Protein AF-A0A945VHJ6-F1 (afdb_monomer_lite)

Secondary structure (DSSP, 8-state):
--GGGG-TT--EEEETTTTEEEE-GGGTT-HHHHHHHHHHHHHIIIIITTSSS-TTS--S-HHHHHHHHHHHHHHHHHHHS-HHHHHHHHHHH-SS-EE----TT-TTSS----HHHHHHHHHHHHHHHTT-TTS-HHHHHHHHHHTTSEESS------PPP--

Structure (mmCIF, N/CA/C/O backbone):
data_AF-A0A945VHJ6-F1
#
_entry.id   AF-A0A945VHJ6-F1
#
loop_
_atom_site.group_PDB
_atom_site.id
_atom_site.type_symbol
_atom_site.label_atom_id
_atom_site.label_alt_id
_atom_site.label_comp_id
_atom_site.label_asym_id
_atom_site.label_entity_id
_atom_site.label_seq_id
_atom_site.pdbx_PDB_ins_code
_atom_site.Cartn_x
_atom_site.Cartn_y
_atom_site.Cartn_z
_atom_site.occupancy
_atom_site.B_iso_or_equiv
_atom_site.auth_seq_id
_atom_site.auth_comp_id
_atom_site.auth_asym_id
_atom_site.auth_atom_id
_atom_site.pdbx_PDB_model_num
ATOM 1 N N . MET A 1 1 ? 28.525 -0.672 -16.106 1.00 40.53 1 MET A N 1
ATOM 2 C CA . MET A 1 1 ? 27.437 -0.736 -15.101 1.00 40.53 1 MET A CA 1
ATOM 3 C C . MET A 1 1 ? 27.507 0.579 -14.368 1.00 40.53 1 MET A C 1
ATOM 5 O O . MET A 1 1 ? 28.348 0.759 -13.494 1.00 40.53 1 MET A O 1
ATOM 9 N N . ASP A 1 2 ? 26.736 1.536 -14.866 1.00 43.00 2 ASP A N 1
ATOM 10 C CA . ASP A 1 2 ? 27.077 2.948 -14.741 1.00 43.00 2 ASP A CA 1
ATOM 11 C C . ASP A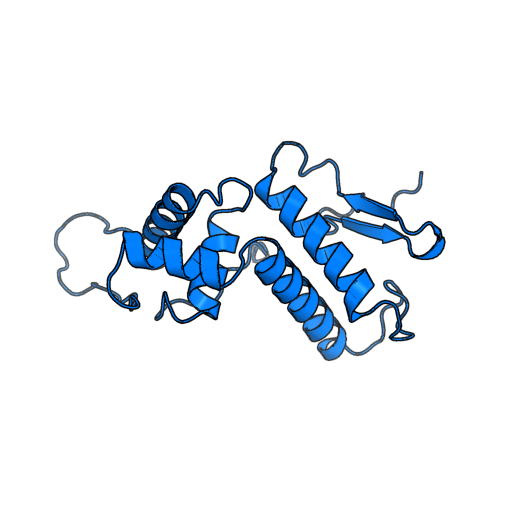 1 2 ? 26.365 3.566 -13.541 1.00 43.00 2 ASP A C 1
ATOM 13 O O . ASP A 1 2 ? 25.241 3.195 -13.203 1.00 43.00 2 ASP A O 1
ATOM 17 N N . GLY A 1 3 ? 27.072 4.475 -12.866 1.00 43.22 3 GLY A N 1
ATOM 18 C CA . GLY A 1 3 ? 26.827 4.978 -11.510 1.00 43.22 3 GLY A CA 1
ATOM 19 C C . GLY A 1 3 ? 25.550 5.792 -11.265 1.00 43.22 3 GLY A C 1
ATOM 20 O O . GLY A 1 3 ? 25.561 6.659 -10.396 1.00 43.22 3 GLY A O 1
ATOM 21 N N . VAL A 1 4 ? 24.456 5.501 -11.970 1.00 44.75 4 VAL A N 1
ATOM 22 C CA . VAL A 1 4 ? 23.131 6.129 -11.820 1.00 44.75 4 VAL A CA 1
ATOM 23 C C . VAL A 1 4 ? 22.464 5.761 -10.483 1.00 44.75 4 VAL A C 1
ATOM 25 O O . VAL A 1 4 ? 21.640 6.512 -9.977 1.00 44.75 4 VAL A O 1
ATOM 28 N N . TYR A 1 5 ? 22.861 4.653 -9.849 1.00 45.75 5 TYR A N 1
ATOM 29 C CA . TYR A 1 5 ? 22.253 4.160 -8.600 1.00 45.75 5 TYR A CA 1
ATOM 30 C C . TYR A 1 5 ? 22.997 4.571 -7.317 1.00 45.75 5 TYR A C 1
ATOM 32 O O . TYR A 1 5 ? 22.787 3.983 -6.257 1.00 45.75 5 TYR A O 1
ATOM 40 N N . LYS A 1 6 ? 23.884 5.576 -7.385 1.00 40.56 6 LYS A N 1
ATOM 41 C CA . LYS A 1 6 ? 24.481 6.180 -6.177 1.00 40.56 6 LYS A CA 1
ATOM 42 C C . LYS A 1 6 ? 23.515 7.107 -5.434 1.00 40.56 6 LYS A C 1
ATOM 44 O O . LYS A 1 6 ? 23.785 7.439 -4.279 1.00 40.56 6 LYS A O 1
ATOM 49 N N . ASP A 1 7 ? 22.415 7.504 -6.070 1.00 43.28 7 ASP A N 1
ATOM 50 C CA . ASP A 1 7 ? 21.394 8.325 -5.433 1.00 43.28 7 ASP A CA 1
ATOM 51 C C . ASP A 1 7 ? 20.463 7.462 -4.568 1.00 43.28 7 ASP A C 1
ATOM 53 O O . ASP A 1 7 ? 19.828 6.519 -5.042 1.00 43.28 7 ASP A O 1
ATOM 57 N N . LYS A 1 8 ? 20.402 7.779 -3.271 1.00 46.34 8 LYS A N 1
ATOM 58 C CA . LYS A 1 8 ? 19.596 7.046 -2.279 1.00 46.34 8 LYS A CA 1
ATOM 59 C C . LYS A 1 8 ? 18.096 7.242 -2.484 1.00 46.34 8 LYS A C 1
ATOM 61 O O . LYS A 1 8 ? 17.312 6.476 -1.925 1.00 46.34 8 LYS A O 1
ATOM 66 N N . ASP A 1 9 ? 17.714 8.251 -3.261 1.00 48.38 9 ASP A N 1
ATOM 67 C CA . ASP A 1 9 ? 16.319 8.563 -3.547 1.00 48.38 9 ASP A CA 1
ATOM 68 C C . ASP A 1 9 ? 15.781 7.816 -4.783 1.00 48.38 9 ASP A C 1
ATOM 70 O O . ASP A 1 9 ? 14.567 7.776 -4.987 1.00 48.38 9 ASP A O 1
ATOM 74 N N . LEU A 1 10 ? 16.647 7.137 -5.553 1.00 55.81 10 LEU A N 1
ATOM 75 C CA . LEU A 1 10 ? 16.255 6.335 -6.714 1.00 55.81 10 LEU A CA 1
ATOM 76 C C . LEU A 1 10 ? 16.114 4.847 -6.332 1.00 55.81 10 LEU A C 1
ATOM 78 O O . LEU A 1 10 ? 17.077 4.074 -6.310 1.00 55.81 10 LEU A O 1
ATOM 82 N N . LEU A 1 11 ? 14.891 4.442 -5.979 1.00 58.84 11 LEU A N 1
ATOM 83 C CA . LEU A 1 11 ? 14.588 3.080 -5.509 1.00 58.84 11 LEU A CA 1
ATOM 84 C C . LEU A 1 11 ? 14.356 2.070 -6.643 1.00 58.84 11 LEU A C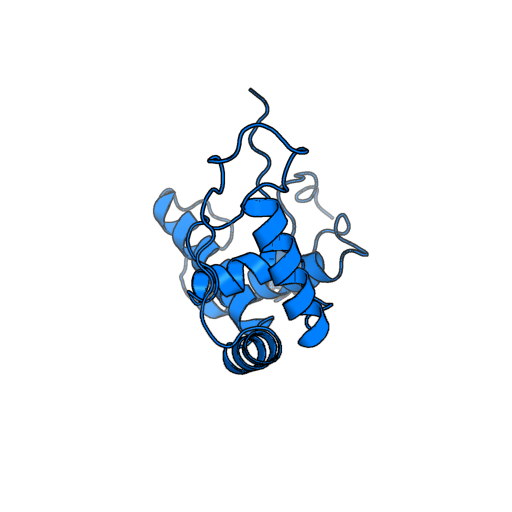 1
ATOM 86 O O . LEU A 1 11 ? 14.422 0.864 -6.402 1.00 58.84 11 LEU A O 1
ATOM 90 N N . GLY A 1 12 ? 14.106 2.546 -7.859 1.00 58.88 12 GLY A N 1
ATOM 91 C CA . GLY A 1 12 ? 13.874 1.738 -9.049 1.00 58.88 12 GLY A CA 1
ATOM 92 C C . GLY A 1 12 ? 14.124 2.544 -10.320 1.00 58.88 12 GLY A C 1
ATOM 93 O O . GLY A 1 12 ? 14.445 3.733 -10.264 1.00 58.88 12 GLY A O 1
ATOM 94 N N . GLY A 1 13 ? 14.054 1.875 -11.464 1.00 63.56 13 GLY A N 1
ATOM 95 C CA . GLY A 1 13 ? 14.068 2.545 -12.753 1.00 63.56 13 GLY A CA 1
ATOM 96 C C . GLY A 1 13 ? 13.637 1.634 -13.892 1.00 63.56 13 GLY A C 1
ATOM 97 O O . GLY A 1 13 ? 13.964 0.445 -13.921 1.00 63.56 13 GLY A O 1
ATOM 98 N N . LEU A 1 14 ? 12.936 2.223 -14.853 1.00 64.50 14 LEU A N 1
ATOM 99 C CA . LEU A 1 14 ? 12.513 1.582 -16.088 1.00 64.50 14 LEU A CA 1
ATOM 100 C C . LEU A 1 14 ? 13.533 1.828 -17.210 1.00 64.50 14 LEU A C 1
ATOM 102 O O . LEU A 1 14 ? 13.869 2.971 -17.521 1.00 64.50 14 LEU A O 1
ATOM 106 N N . HIS A 1 15 ? 14.008 0.753 -17.836 1.00 65.56 15 HIS A N 1
ATOM 107 C CA . HIS A 1 15 ? 14.786 0.808 -19.076 1.00 65.56 15 HIS A CA 1
ATOM 108 C C . HIS A 1 15 ? 13.863 0.418 -20.228 1.00 65.56 15 HIS A C 1
ATOM 110 O O . HIS A 1 15 ? 13.580 -0.764 -20.423 1.00 65.56 15 HIS A O 1
ATOM 116 N N . LEU A 1 16 ? 13.353 1.415 -20.957 1.00 61.72 16 LEU A N 1
ATOM 117 C CA . LEU A 1 16 ? 12.374 1.212 -22.034 1.00 61.72 16 LEU A CA 1
ATOM 118 C C . LEU A 1 16 ? 12.962 0.406 -23.202 1.00 61.72 16 LEU A C 1
ATOM 120 O O . LEU A 1 16 ? 12.315 -0.527 -23.678 1.00 61.72 16 LEU A O 1
ATOM 124 N N . ASP A 1 17 ? 14.211 0.686 -23.581 1.00 60.31 17 ASP A N 1
ATOM 125 C CA . ASP A 1 17 ? 14.898 0.018 -24.697 1.00 60.31 17 ASP A CA 1
ATOM 126 C C . ASP A 1 17 ? 15.066 -1.490 -24.466 1.00 60.31 17 ASP A C 1
ATOM 128 O O . ASP A 1 17 ? 14.925 -2.296 -25.384 1.00 60.31 17 ASP A O 1
ATOM 132 N N . SER A 1 18 ? 15.318 -1.887 -23.216 1.00 56.94 18 SER A N 1
ATOM 133 C CA . SER A 1 18 ? 15.475 -3.288 -22.816 1.00 56.94 18 SER A CA 1
ATOM 134 C C . SER A 1 18 ? 14.228 -3.879 -22.155 1.00 56.94 18 SER A C 1
ATOM 136 O O . SER A 1 18 ? 14.279 -5.012 -21.675 1.00 56.94 18 SER A O 1
ATOM 138 N N . LYS A 1 19 ? 13.114 -3.132 -22.092 1.00 65.12 19 LYS A N 1
ATOM 139 C CA . LYS A 1 19 ? 11.865 -3.507 -21.396 1.00 65.12 19 LYS A CA 1
ATOM 140 C C . LYS A 1 19 ? 12.105 -4.095 -19.999 1.00 65.12 19 LYS A C 1
ATOM 142 O O . LYS A 1 19 ? 11.450 -5.054 -19.593 1.00 65.12 19 LYS A O 1
ATOM 147 N N . THR A 1 20 ? 13.073 -3.540 -19.275 1.00 64.94 20 THR A N 1
ATOM 148 C CA . THR A 1 20 ? 13.543 -4.087 -17.998 1.00 64.94 20 THR A CA 1
ATOM 149 C C . THR A 1 20 ? 13.226 -3.125 -16.858 1.00 64.94 20 THR A C 1
ATOM 151 O O . THR A 1 20 ? 13.579 -1.948 -16.914 1.00 64.94 20 THR A O 1
ATOM 154 N N . ILE A 1 21 ? 12.594 -3.639 -15.798 1.00 68.38 21 ILE A N 1
ATOM 155 C CA . ILE A 1 21 ? 12.428 -2.931 -14.523 1.00 68.38 21 ILE A CA 1
ATOM 156 C C . ILE A 1 21 ? 13.600 -3.303 -13.619 1.00 68.38 21 ILE A C 1
ATOM 158 O O . ILE A 1 21 ? 13.831 -4.480 -13.345 1.00 68.38 21 ILE A O 1
ATOM 162 N N . VAL A 1 22 ? 14.323 -2.298 -13.136 1.00 70.44 22 VAL A N 1
ATOM 163 C CA . VAL A 1 22 ? 15.418 -2.470 -12.180 1.00 70.44 22 VAL A CA 1
ATOM 164 C C . VAL A 1 22 ? 14.957 -1.980 -10.817 1.00 70.44 22 VAL A C 1
ATOM 166 O O . VAL A 1 22 ? 14.381 -0.902 -10.695 1.00 70.44 22 VAL A O 1
ATOM 169 N N . ILE A 1 23 ? 15.217 -2.773 -9.782 1.00 69.56 23 ILE A N 1
ATOM 170 C CA . ILE A 1 23 ? 14.908 -2.439 -8.391 1.00 69.56 23 ILE A CA 1
ATOM 171 C C . ILE A 1 23 ? 16.230 -2.286 -7.648 1.00 69.56 23 ILE A C 1
ATOM 173 O O . ILE A 1 23 ? 17.126 -3.115 -7.797 1.00 69.56 23 ILE A O 1
ATOM 177 N N . ASN A 1 24 ? 16.357 -1.232 -6.847 1.00 72.19 24 ASN A N 1
ATOM 178 C CA . ASN A 1 24 ? 17.563 -0.976 -6.074 1.00 72.19 24 ASN A CA 1
ATOM 179 C C . ASN A 1 24 ? 17.774 -2.076 -5.015 1.00 72.19 24 ASN A C 1
ATOM 181 O O . ASN A 1 24 ? 16.898 -2.346 -4.191 1.00 72.19 24 ASN A O 1
ATOM 185 N N . GLU A 1 25 ? 18.962 -2.682 -4.989 1.00 66.62 25 GLU A N 1
ATOM 186 C CA . GLU A 1 25 ? 19.320 -3.740 -4.034 1.00 66.62 25 GLU A CA 1
ATOM 187 C C . GLU A 1 25 ? 19.260 -3.279 -2.568 1.00 66.62 25 GLU A C 1
ATOM 189 O O . GLU A 1 25 ? 19.102 -4.097 -1.667 1.00 66.62 25 GLU A O 1
ATOM 194 N N . GLN A 1 26 ? 19.299 -1.971 -2.293 1.00 68.50 26 GLN A N 1
ATOM 195 C CA . GLN A 1 26 ? 19.182 -1.431 -0.931 1.00 68.50 26 GLN A CA 1
ATOM 196 C C . GLN A 1 26 ? 17.837 -1.737 -0.254 1.00 68.50 26 GLN A C 1
ATOM 198 O O . GLN A 1 26 ? 17.733 -1.659 0.974 1.00 68.50 26 GLN A O 1
ATOM 203 N N . ILE A 1 27 ? 16.800 -2.073 -1.027 1.00 67.44 27 ILE A N 1
ATOM 204 C CA . ILE A 1 27 ? 15.513 -2.529 -0.486 1.00 67.44 27 ILE A CA 1
ATOM 205 C C . ILE A 1 27 ? 15.355 -4.055 -0.513 1.00 67.44 27 ILE A C 1
ATOM 207 O O . ILE A 1 27 ? 14.282 -4.548 -0.160 1.00 67.44 27 ILE A O 1
ATOM 211 N N . ALA A 1 28 ? 16.409 -4.803 -0.860 1.00 68.44 28 ALA A N 1
ATOM 212 C CA . ALA A 1 28 ? 16.423 -6.259 -0.781 1.00 68.44 28 ALA A CA 1
ATOM 213 C C . ALA A 1 28 ? 16.099 -6.735 0.647 1.00 68.44 28 ALA A C 1
ATOM 215 O O . ALA A 1 28 ? 16.565 -6.173 1.641 1.00 68.44 28 ALA A O 1
ATOM 216 N N . GLY A 1 29 ? 15.232 -7.745 0.755 1.00 71.69 29 GLY A N 1
ATOM 217 C CA . GLY A 1 29 ? 14.715 -8.247 2.035 1.00 71.69 29 GLY A CA 1
ATOM 218 C C . GLY A 1 29 ? 13.588 -7.403 2.649 1.00 71.69 29 GLY A C 1
ATOM 219 O O . GLY A 1 29 ? 13.104 -7.714 3.737 1.00 71.69 29 GLY A O 1
ATOM 220 N N . GLN A 1 30 ? 13.142 -6.338 1.972 1.00 78.25 30 GLN A N 1
ATOM 221 C CA . GLN A 1 30 ? 11.943 -5.579 2.331 1.00 78.25 30 GLN A CA 1
ATOM 222 C C . GLN A 1 30 ? 10.854 -5.806 1.280 1.00 78.25 30 GLN A C 1
ATOM 224 O O . GLN A 1 30 ? 10.494 -4.877 0.558 1.00 78.25 30 GLN A O 1
ATOM 229 N N . ASP A 1 31 ? 10.288 -7.014 1.227 1.00 79.50 31 ASP A N 1
ATOM 230 C CA . ASP A 1 31 ? 9.309 -7.449 0.213 1.00 79.50 31 ASP A CA 1
ATOM 231 C C . ASP A 1 31 ? 8.212 -6.410 -0.045 1.00 79.50 31 ASP A C 1
ATOM 233 O O . ASP A 1 31 ? 7.884 -6.082 -1.179 1.00 79.50 31 ASP A O 1
ATOM 237 N N . GLY A 1 32 ? 7.684 -5.804 1.024 1.00 80.69 32 GLY A N 1
ATOM 238 C CA . GLY A 1 32 ? 6.651 -4.775 0.919 1.00 80.69 32 GLY A CA 1
ATOM 239 C C . GLY A 1 32 ? 7.076 -3.475 0.238 1.00 80.69 32 GLY A C 1
ATOM 240 O O . GLY A 1 32 ? 6.212 -2.773 -0.281 1.00 80.69 32 GLY A O 1
ATOM 241 N N . ARG A 1 33 ? 8.366 -3.126 0.266 1.00 79.88 33 ARG A N 1
ATOM 242 C CA . ARG A 1 33 ? 8.924 -2.021 -0.524 1.00 79.88 33 ARG A CA 1
ATOM 243 C C . ARG A 1 33 ? 9.256 -2.483 -1.934 1.00 79.88 33 ARG A C 1
ATOM 245 O O . ARG A 1 33 ? 8.878 -1.789 -2.863 1.00 79.88 33 ARG A O 1
ATOM 252 N N . MET A 1 34 ? 9.862 -3.661 -2.084 1.00 83.62 34 MET A N 1
ATOM 253 C CA . MET A 1 34 ? 10.219 -4.215 -3.394 1.00 83.62 34 MET A CA 1
ATOM 254 C C . MET A 1 34 ? 8.999 -4.360 -4.304 1.00 83.62 34 MET A C 1
ATOM 256 O O . MET A 1 34 ? 9.012 -3.850 -5.418 1.00 83.62 34 MET A O 1
ATOM 260 N N . HIS A 1 35 ? 7.915 -4.971 -3.818 1.00 87.56 35 HIS A N 1
ATOM 261 C CA . HIS A 1 35 ? 6.685 -5.115 -4.598 1.00 87.56 35 HIS A CA 1
ATOM 262 C C . HIS A 1 35 ? 6.072 -3.765 -4.966 1.00 87.56 35 HIS A C 1
ATOM 264 O O . HIS A 1 35 ? 5.577 -3.607 -6.077 1.00 87.56 35 HIS A O 1
ATOM 270 N N . PHE A 1 36 ? 6.096 -2.797 -4.044 1.00 86.94 36 PHE A N 1
ATOM 271 C CA . PHE A 1 36 ? 5.538 -1.471 -4.301 1.00 86.94 36 PHE A CA 1
ATOM 272 C C . PHE A 1 36 ? 6.351 -0.719 -5.353 1.00 86.94 36 PHE A C 1
ATOM 274 O O . PHE A 1 36 ? 5.762 -0.181 -6.279 1.00 86.94 36 PHE A O 1
ATOM 281 N N . THR A 1 37 ? 7.682 -0.751 -5.259 1.00 85.12 37 THR A N 1
ATOM 282 C CA . THR A 1 37 ? 8.577 -0.178 -6.269 1.00 85.12 37 THR A CA 1
ATOM 283 C C . THR A 1 37 ? 8.386 -0.856 -7.624 1.00 85.12 37 THR A C 1
ATOM 285 O O . THR A 1 37 ? 8.167 -0.170 -8.610 1.00 85.12 37 THR A O 1
ATOM 288 N N . ALA A 1 38 ? 8.362 -2.191 -7.681 1.00 86.81 38 ALA A N 1
ATOM 289 C CA . ALA A 1 38 ? 8.132 -2.919 -8.931 1.00 86.81 38 ALA A CA 1
ATOM 290 C C . ALA A 1 38 ? 6.792 -2.543 -9.586 1.00 86.81 38 ALA A C 1
ATOM 292 O O . ALA A 1 38 ? 6.721 -2.297 -10.786 1.00 86.81 38 ALA A O 1
ATOM 293 N N . ALA A 1 39 ? 5.726 -2.481 -8.785 1.00 90.25 39 ALA A N 1
ATOM 294 C CA . ALA A 1 39 ? 4.401 -2.106 -9.257 1.00 90.25 39 ALA A CA 1
ATOM 295 C C . ALA A 1 39 ? 4.322 -0.630 -9.682 1.00 90.25 39 ALA A C 1
ATOM 297 O O . ALA A 1 39 ? 3.566 -0.315 -10.594 1.00 90.25 39 ALA A O 1
ATOM 298 N N . HIS A 1 40 ? 5.093 0.256 -9.046 1.00 87.25 40 HIS A N 1
ATOM 299 C CA . HIS A 1 40 ? 5.195 1.670 -9.409 1.00 87.25 40 HIS A CA 1
ATOM 300 C C . HIS A 1 40 ? 5.877 1.836 -10.777 1.00 87.25 40 HIS A C 1
ATOM 302 O O . HIS A 1 40 ? 5.299 2.453 -11.665 1.00 87.25 40 HIS A O 1
ATOM 308 N N . GLU A 1 41 ? 7.025 1.188 -11.006 1.00 84.19 41 GLU A N 1
ATOM 309 C CA . GLU A 1 41 ? 7.700 1.193 -12.319 1.00 84.19 41 GLU A CA 1
ATOM 310 C C . GLU A 1 41 ? 6.833 0.559 -13.420 1.00 84.19 41 GLU A C 1
ATOM 312 O O . GLU A 1 41 ? 6.825 1.006 -14.567 1.00 84.19 41 GLU A O 1
ATOM 317 N N . LEU A 1 42 ? 6.051 -0.469 -13.074 1.00 87.12 42 LEU A N 1
ATOM 318 C CA . LEU A 1 42 ? 5.069 -1.042 -13.992 1.00 87.12 42 LEU A CA 1
ATOM 319 C C . LEU A 1 42 ? 3.935 -0.054 -14.310 1.00 87.12 42 LEU A C 1
ATOM 321 O O . LEU A 1 42 ? 3.454 -0.028 -15.440 1.00 87.12 42 LEU A O 1
ATOM 325 N N . GLY A 1 43 ? 3.522 0.759 -13.335 1.00 87.75 43 GLY A N 1
ATOM 326 C CA . GLY A 1 43 ? 2.578 1.856 -13.537 1.00 87.75 43 GLY A CA 1
ATOM 327 C C . GLY A 1 43 ? 3.111 2.876 -14.536 1.00 87.75 43 GLY A C 1
ATOM 328 O O . GLY A 1 43 ? 2.400 3.205 -15.481 1.00 87.75 43 GLY A O 1
ATOM 329 N N . HIS A 1 44 ? 4.381 3.273 -14.398 1.00 83.38 44 HIS A N 1
ATOM 330 C CA . HIS A 1 44 ? 5.069 4.113 -15.385 1.00 83.38 44 HIS A CA 1
ATOM 331 C C . HIS A 1 44 ? 5.038 3.509 -16.785 1.00 83.38 44 HIS A C 1
ATOM 333 O O . HIS A 1 44 ? 4.634 4.172 -17.737 1.00 83.38 44 HIS A O 1
ATOM 339 N N . LEU A 1 45 ? 5.375 2.226 -16.920 1.00 83.31 45 LEU A N 1
ATOM 340 C CA . LEU A 1 45 ? 5.343 1.557 -18.219 1.00 83.31 45 LEU A CA 1
ATOM 341 C C . LEU A 1 45 ? 3.926 1.495 -18.819 1.00 83.31 45 LEU A C 1
ATOM 343 O O . LEU A 1 45 ? 3.751 1.709 -20.011 1.00 83.31 45 LEU A O 1
ATOM 347 N N . ILE A 1 46 ? 2.905 1.167 -18.029 1.00 86.31 46 ILE A N 1
ATOM 348 C CA . ILE A 1 46 ? 1.550 0.945 -18.559 1.00 86.31 46 ILE A CA 1
ATOM 349 C C . ILE A 1 46 ? 0.828 2.260 -18.849 1.00 86.31 46 ILE A C 1
ATOM 351 O O . ILE A 1 46 ? 0.148 2.364 -19.868 1.00 86.31 46 ILE A O 1
ATOM 355 N N . LEU A 1 47 ? 0.931 3.235 -17.946 1.00 85.06 47 LEU A N 1
ATOM 356 C CA . LEU A 1 47 ? 0.184 4.488 -18.040 1.00 85.06 47 LEU A CA 1
ATOM 357 C C . LEU A 1 47 ? 0.923 5.540 -18.869 1.00 85.06 47 LEU A C 1
ATOM 359 O O . LEU A 1 47 ? 0.272 6.322 -19.554 1.00 85.06 47 LEU A O 1
ATOM 363 N N . HIS A 1 48 ? 2.260 5.529 -18.851 1.00 82.00 48 HIS A N 1
ATOM 364 C CA . HIS A 1 48 ? 3.059 6.657 -19.333 1.00 82.00 48 HIS A CA 1
ATOM 365 C C . HIS A 1 48 ? 4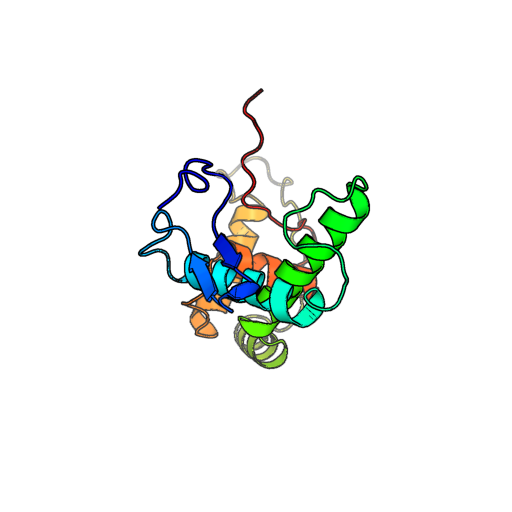.030 6.312 -20.474 1.00 82.00 48 HIS A C 1
ATOM 367 O O . HIS A 1 48 ? 4.602 7.223 -21.058 1.00 82.00 48 HIS A O 1
ATOM 373 N N . ALA A 1 49 ? 4.190 5.044 -20.888 1.00 73.06 49 ALA A N 1
ATOM 374 C CA . ALA A 1 49 ? 5.165 4.693 -21.939 1.00 73.06 49 ALA A CA 1
ATOM 375 C C . ALA A 1 49 ? 4.851 5.229 -23.348 1.00 73.06 49 ALA A C 1
ATOM 377 O O . ALA A 1 49 ? 5.760 5.325 -24.168 1.00 73.06 49 ALA A O 1
ATOM 378 N N . ASN A 1 50 ? 3.587 5.551 -23.643 1.00 64.62 50 ASN A N 1
ATOM 379 C CA . ASN A 1 50 ? 3.174 6.138 -24.927 1.00 64.62 50 ASN A CA 1
ATOM 380 C C . ASN A 1 50 ? 3.055 7.666 -24.878 1.00 64.62 50 ASN A C 1
ATOM 382 O O . ASN A 1 50 ? 2.882 8.307 -25.916 1.00 64.62 50 ASN A O 1
ATOM 386 N N . GLU A 1 51 ? 3.130 8.263 -23.691 1.00 59.34 51 GLU A N 1
ATOM 387 C CA . GLU A 1 51 ? 3.328 9.697 -23.586 1.00 59.34 51 GLU A CA 1
ATOM 388 C C . GLU A 1 51 ? 4.792 9.918 -23.977 1.00 59.34 51 GLU A C 1
ATOM 390 O O . GLU A 1 51 ? 5.684 9.432 -23.297 1.00 59.34 51 GLU A O 1
ATOM 395 N N . ASN A 1 52 ? 5.070 10.598 -25.096 1.00 47.53 52 ASN A N 1
ATOM 396 C CA . ASN A 1 52 ? 6.426 10.873 -25.623 1.00 47.53 52 ASN A CA 1
ATOM 397 C C . ASN A 1 52 ? 7.358 11.652 -24.657 1.00 47.53 52 ASN A C 1
ATOM 399 O O . ASN A 1 52 ? 8.389 12.189 -25.059 1.00 47.53 52 ASN A O 1
ATOM 403 N N . LYS A 1 53 ? 7.004 11.730 -23.377 1.00 49.72 53 LYS A N 1
ATOM 404 C CA . LYS A 1 53 ? 7.846 12.133 -22.268 1.00 49.72 53 LYS A CA 1
ATOM 405 C C . LYS A 1 53 ? 8.759 10.960 -21.964 1.00 49.72 53 LYS A C 1
ATOM 407 O O . LYS A 1 53 ? 8.384 10.025 -21.264 1.00 49.72 53 LYS A O 1
ATOM 412 N N . LYS A 1 54 ? 9.966 10.992 -22.530 1.00 42.59 54 LYS A N 1
ATOM 413 C CA . LYS A 1 54 ? 11.071 10.133 -22.101 1.00 42.59 54 LYS A CA 1
ATOM 414 C C . LYS A 1 54 ? 11.029 10.033 -20.578 1.00 42.59 54 LYS A C 1
ATOM 416 O O . LYS A 1 54 ? 11.267 11.024 -19.890 1.00 42.59 54 LYS A O 1
ATOM 421 N N . CYS A 1 55 ? 10.731 8.852 -20.047 1.00 48.62 55 CYS A N 1
ATOM 422 C CA . CYS A 1 55 ? 10.978 8.563 -18.646 1.00 48.62 55 CYS A CA 1
ATOM 423 C C . CYS A 1 55 ? 12.488 8.796 -18.438 1.00 48.62 55 CYS A C 1
ATOM 425 O O . CYS A 1 55 ? 13.286 7.959 -18.856 1.00 48.62 55 CYS A O 1
ATOM 427 N N . LYS A 1 56 ? 12.859 9.957 -17.867 1.00 45.75 56 LYS A N 1
ATOM 428 C CA . LYS A 1 56 ? 14.214 10.551 -17.720 1.00 45.75 56 LYS A CA 1
ATOM 429 C C . LYS A 1 56 ? 14.675 11.635 -18.710 1.00 45.75 56 LYS A C 1
ATOM 431 O O . LYS A 1 56 ? 15.863 11.952 -18.700 1.00 45.75 56 LYS A O 1
ATOM 436 N N . GLU A 1 57 ? 13.808 12.304 -19.463 1.00 40.34 57 GLU A N 1
ATOM 437 C CA . GLU A 1 57 ? 14.090 13.722 -19.739 1.00 40.34 57 GLU A CA 1
ATOM 438 C C . GLU A 1 57 ? 13.191 14.554 -18.849 1.00 40.34 57 GLU A C 1
ATOM 440 O O . GLU A 1 57 ? 11.976 14.414 -18.876 1.00 40.34 57 GLU A O 1
ATOM 445 N N . ILE A 1 58 ? 13.846 15.337 -17.991 1.00 43.25 58 ILE A N 1
ATOM 446 C CA . ILE A 1 58 ? 13.262 16.328 -17.097 1.00 43.25 58 ILE A CA 1
ATOM 447 C C . ILE A 1 58 ? 12.444 17.270 -17.979 1.00 43.25 58 ILE A C 1
ATOM 449 O O . ILE A 1 58 ? 12.969 18.228 -18.547 1.00 43.25 58 ILE A O 1
ATOM 453 N N . ASP A 1 59 ? 11.172 16.944 -18.170 1.00 41.59 59 ASP A N 1
ATOM 454 C CA . ASP A 1 59 ? 10.238 17.817 -18.844 1.00 41.59 59 ASP A CA 1
ATOM 455 C C . ASP A 1 59 ? 9.966 18.953 -17.854 1.00 41.59 59 ASP A C 1
ATOM 457 O O . ASP A 1 59 ? 9.642 18.727 -16.690 1.00 41.59 59 ASP A O 1
ATOM 461 N N . ASN A 1 60 ? 10.219 20.194 -18.265 1.00 47.72 60 ASN A N 1
ATOM 462 C CA . ASN A 1 60 ? 10.451 21.342 -17.375 1.00 47.72 60 ASN A CA 1
ATOM 463 C C . ASN A 1 60 ? 9.196 21.842 -16.616 1.00 47.72 60 ASN A C 1
ATOM 465 O O . ASN A 1 60 ? 9.140 23.003 -16.201 1.00 47.72 60 ASN A O 1
ATOM 469 N N . ASN A 1 61 ? 8.175 20.999 -16.425 1.00 54.22 61 ASN A N 1
ATOM 470 C CA . ASN A 1 61 ? 6.948 21.318 -15.709 1.00 54.22 61 ASN A CA 1
ATOM 471 C C . ASN A 1 61 ? 6.758 20.416 -14.468 1.00 54.22 61 ASN A C 1
ATOM 473 O O . ASN A 1 61 ? 6.156 19.344 -14.555 1.00 54.22 61 ASN A O 1
ATOM 477 N N . PRO A 1 62 ? 7.145 20.889 -13.267 1.00 58.84 62 PRO A N 1
ATOM 478 C CA . PRO A 1 62 ? 7.097 20.115 -12.019 1.00 58.84 62 PRO A CA 1
ATOM 479 C C . PRO A 1 62 ? 5.709 19.581 -11.627 1.00 58.84 62 PRO A C 1
ATOM 481 O O . PRO A 1 62 ? 5.587 18.734 -10.739 1.00 58.84 62 PRO A O 1
ATOM 484 N N . LYS A 1 63 ? 4.636 20.137 -12.206 1.00 61.69 63 LYS A N 1
ATOM 485 C CA . LYS A 1 63 ? 3.259 19.696 -11.951 1.00 61.69 63 LYS A CA 1
ATOM 486 C C . LYS A 1 63 ? 2.927 18.395 -12.673 1.00 61.69 63 LYS A C 1
ATOM 488 O O . LYS A 1 63 ? 2.214 17.581 -12.093 1.00 61.69 63 LYS A O 1
ATOM 493 N N . ASP A 1 64 ? 3.442 18.211 -13.884 1.00 65.75 64 ASP A N 1
ATOM 494 C CA . ASP A 1 64 ? 3.169 17.020 -14.685 1.00 65.75 64 ASP A CA 1
ATOM 495 C C . ASP A 1 64 ? 3.896 15.816 -14.090 1.00 65.75 64 ASP A C 1
ATOM 497 O O . ASP A 1 64 ? 3.257 14.804 -13.820 1.00 65.75 64 ASP A O 1
ATOM 501 N N . ASP A 1 65 ? 5.172 15.980 -13.729 1.00 70.00 65 ASP A N 1
ATOM 502 C CA . ASP A 1 65 ? 5.953 14.957 -13.022 1.00 70.00 65 ASP A CA 1
ATOM 503 C C . ASP A 1 65 ? 5.259 14.508 -11.734 1.00 70.00 65 ASP A C 1
ATOM 505 O O . ASP A 1 65 ? 5.167 13.324 -11.423 1.00 70.00 65 ASP A O 1
ATOM 509 N N . LYS A 1 66 ? 4.691 15.454 -10.979 1.00 75.12 66 LYS A N 1
ATOM 510 C CA . LYS A 1 66 ? 3.964 15.132 -9.750 1.00 75.12 66 LYS A CA 1
ATOM 511 C C . LYS A 1 66 ? 2.692 14.316 -10.011 1.00 75.12 66 LYS A C 1
ATOM 513 O O . LYS A 1 66 ? 2.327 13.513 -9.152 1.00 75.12 66 LYS A O 1
ATOM 518 N N . ASN A 1 67 ? 2.003 14.547 -11.128 1.00 82.62 67 ASN A N 1
ATOM 519 C CA . ASN A 1 67 ? 0.803 13.791 -11.483 1.00 82.62 67 ASN A CA 1
ATOM 520 C C . ASN A 1 67 ? 1.170 12.376 -11.938 1.00 82.62 67 ASN A C 1
ATOM 522 O O . ASN A 1 67 ? 0.602 11.434 -11.400 1.00 82.62 67 ASN A O 1
ATOM 526 N N . ILE A 1 68 ? 2.173 12.235 -12.810 1.00 84.06 68 ILE A N 1
ATOM 527 C CA . ILE A 1 68 ? 2.703 10.947 -13.289 1.00 84.06 68 ILE A CA 1
ATOM 528 C C . ILE A 1 68 ? 3.128 10.068 -12.100 1.00 84.06 68 ILE A C 1
ATOM 530 O O . ILE A 1 68 ? 2.657 8.945 -11.936 1.00 84.06 68 ILE A O 1
ATOM 534 N N . GLU A 1 69 ? 3.929 10.608 -11.180 1.00 82.62 69 GLU A N 1
ATOM 535 C CA . GLU A 1 69 ? 4.350 9.892 -9.967 1.00 82.62 69 GLU A CA 1
ATOM 536 C C . GLU A 1 69 ? 3.165 9.483 -9.075 1.00 82.62 69 GLU A C 1
ATOM 538 O O . GLU A 1 69 ? 3.142 8.395 -8.495 1.00 82.62 69 GLU A O 1
ATOM 543 N N . MET A 1 70 ? 2.152 10.350 -8.958 1.00 84.94 70 MET A N 1
ATOM 544 C CA . MET A 1 70 ? 0.948 10.058 -8.178 1.00 84.94 70 MET A CA 1
ATOM 545 C C . MET A 1 70 ? 0.084 8.978 -8.842 1.00 84.94 70 MET A C 1
ATOM 547 O O . MET A 1 70 ? -0.515 8.161 -8.139 1.00 84.94 70 MET A O 1
ATOM 551 N N . GLU A 1 71 ? 0.011 8.967 -10.169 1.00 89.25 71 GLU A N 1
ATOM 552 C CA . GLU A 1 71 ? -0.706 7.969 -10.959 1.00 89.25 71 GLU A CA 1
ATOM 553 C C . GLU A 1 71 ? -0.017 6.603 -10.884 1.00 89.25 71 GLU A C 1
ATOM 555 O O . GLU A 1 71 ? -0.691 5.608 -10.604 1.00 89.25 71 GLU A O 1
ATOM 560 N N . ALA A 1 72 ? 1.313 6.555 -10.984 1.00 88.50 72 ALA A N 1
ATOM 561 C CA . ALA A 1 72 ? 2.107 5.346 -10.766 1.00 88.50 72 ALA A CA 1
ATOM 562 C C . ALA A 1 72 ? 1.953 4.791 -9.334 1.00 88.50 72 ALA A C 1
ATOM 564 O O . ALA A 1 72 ? 1.697 3.597 -9.142 1.00 88.50 72 ALA A O 1
ATOM 565 N N . ASP A 1 73 ? 2.001 5.649 -8.308 1.00 88.38 73 ASP A N 1
ATOM 566 C CA . ASP A 1 73 ? 1.725 5.265 -6.914 1.00 88.38 73 ASP A CA 1
ATOM 567 C C . ASP A 1 73 ? 0.306 4.707 -6.735 1.00 88.38 73 ASP A C 1
ATOM 569 O O . ASP A 1 73 ? 0.077 3.726 -6.009 1.00 88.38 73 ASP A O 1
ATOM 573 N N . LEU A 1 74 ? -0.674 5.338 -7.384 1.00 90.12 74 LEU A N 1
ATOM 574 C CA . LEU A 1 74 ? -2.066 4.921 -7.328 1.00 90.12 74 LEU A CA 1
ATOM 575 C C . LEU A 1 74 ? -2.253 3.565 -8.017 1.00 90.12 74 LEU A C 1
ATOM 577 O O . LEU A 1 74 ? -2.887 2.680 -7.428 1.00 90.12 74 LEU A O 1
ATOM 581 N N . PHE A 1 75 ? -1.651 3.379 -9.192 1.00 92.94 75 PHE A N 1
ATOM 582 C CA . PHE A 1 75 ? -1.603 2.117 -9.923 1.00 92.94 75 PHE A CA 1
ATOM 583 C C . PHE A 1 75 ? -1.029 1.000 -9.049 1.00 92.94 75 PHE A C 1
ATOM 585 O O . PHE A 1 75 ? -1.703 -0.009 -8.816 1.00 92.94 75 PHE A O 1
ATOM 592 N N . ALA A 1 76 ? 0.151 1.216 -8.460 1.00 92.50 76 ALA A N 1
ATOM 593 C CA . ALA A 1 76 ? 0.789 0.255 -7.565 1.00 92.50 76 ALA A CA 1
ATOM 59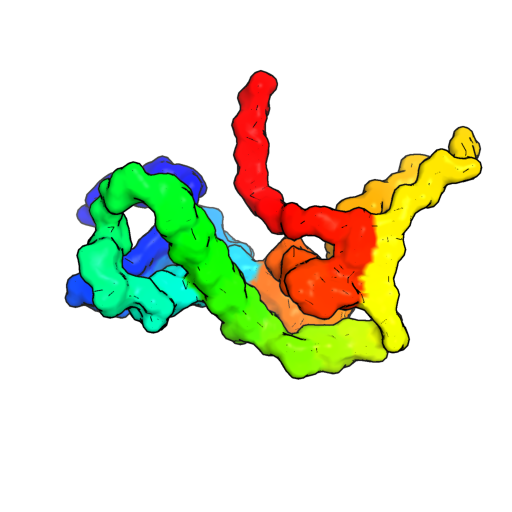4 C C . ALA A 1 76 ? -0.119 -0.114 -6.382 1.00 92.50 76 ALA A C 1
ATOM 596 O O . ALA A 1 76 ? -0.256 -1.286 -6.014 1.00 92.50 76 ALA A O 1
ATOM 597 N N . SER A 1 77 ? -0.806 0.879 -5.807 1.00 93.12 77 SER A N 1
ATOM 598 C CA . SER A 1 77 ? -1.740 0.659 -4.703 1.00 93.12 77 SER A CA 1
ATOM 599 C C . SER A 1 77 ? -2.949 -0.196 -5.100 1.00 93.12 77 SER A C 1
ATOM 601 O O . SER A 1 77 ? -3.405 -1.011 -4.296 1.00 93.12 77 SER A O 1
ATOM 603 N N . PHE A 1 78 ? -3.477 -0.028 -6.315 1.00 94.62 78 PHE A N 1
ATOM 604 C CA . PHE A 1 78 ? -4.610 -0.803 -6.811 1.00 94.62 78 PHE A CA 1
ATOM 605 C C . PHE A 1 78 ? -4.204 -2.227 -7.170 1.00 94.62 78 PHE A C 1
ATOM 607 O O . PHE A 1 78 ? -4.923 -3.158 -6.800 1.00 94.62 78 PHE A O 1
ATOM 614 N N . LEU A 1 79 ? -3.050 -2.383 -7.820 1.00 95.38 79 LEU A N 1
ATOM 615 C CA . LEU A 1 79 ? -2.505 -3.676 -8.214 1.00 95.38 79 LEU A CA 1
ATOM 616 C C . LEU A 1 79 ? -2.213 -4.552 -6.990 1.00 95.38 79 LEU A C 1
ATOM 618 O O . LEU A 1 79 ? -2.659 -5.694 -6.916 1.00 95.38 79 LEU A O 1
ATOM 622 N N . LEU A 1 80 ? -1.521 -4.000 -5.989 1.00 95.31 80 LEU A N 1
ATOM 623 C CA . LEU A 1 80 ? -1.118 -4.750 -4.795 1.00 95.31 80 LEU A CA 1
ATOM 624 C C . LEU A 1 80 ? -2.230 -4.882 -3.752 1.00 95.31 80 LEU A C 1
ATOM 626 O O . LEU A 1 80 ? -2.209 -5.797 -2.927 1.00 95.31 80 LEU A O 1
ATOM 630 N N . MET A 1 81 ? -3.193 -3.957 -3.740 1.00 96.81 81 MET A N 1
ATOM 631 C CA . MET A 1 81 ? -4.278 -3.935 -2.756 1.00 96.81 81 MET A CA 1
ATOM 632 C C . MET A 1 81 ? -5.647 -3.721 -3.431 1.00 96.81 81 MET A C 1
ATOM 634 O O . MET A 1 81 ? -6.253 -2.641 -3.298 1.00 96.81 81 MET A O 1
ATOM 638 N N . PRO A 1 82 ? -6.188 -4.758 -4.107 1.00 96.62 82 PRO A N 1
ATOM 639 C CA . PRO A 1 82 ? -7.457 -4.668 -4.823 1.00 96.62 82 PRO A CA 1
ATOM 640 C C . PRO A 1 82 ? -8.621 -4.235 -3.926 1.00 96.62 82 PRO A C 1
ATOM 642 O O . PRO A 1 82 ? -8.776 -4.699 -2.792 1.00 96.62 82 PRO A O 1
ATOM 645 N N . THR A 1 83 ? -9.473 -3.346 -4.443 1.00 96.62 83 THR A N 1
ATOM 646 C CA . THR A 1 83 ? -10.564 -2.696 -3.693 1.00 96.62 83 THR A CA 1
ATOM 647 C C . THR A 1 83 ? -11.487 -3.695 -2.986 1.00 96.62 83 THR A C 1
ATOM 649 O O . THR A 1 83 ? -11.817 -3.508 -1.812 1.00 96.62 83 THR A O 1
ATOM 652 N N . SER A 1 84 ? -11.908 -4.756 -3.679 1.00 97.31 84 SER A N 1
ATOM 653 C CA . SER A 1 84 ? -12.794 -5.801 -3.146 1.00 97.31 84 SER A CA 1
ATOM 654 C C . SER A 1 84 ? -12.154 -6.535 -1.963 1.00 97.31 84 SER A C 1
ATOM 656 O O . SER A 1 84 ? -12.772 -6.663 -0.903 1.00 97.31 84 SER A O 1
ATOM 658 N N . ASN A 1 85 ? -10.892 -6.943 -2.101 1.00 97.75 85 ASN A N 1
ATOM 659 C CA . ASN A 1 85 ? -10.142 -7.665 -1.075 1.00 97.75 85 ASN A CA 1
ATOM 660 C C . ASN A 1 85 ? -9.882 -6.784 0.155 1.00 97.75 85 ASN A C 1
ATOM 662 O O . ASN A 1 85 ? -10.085 -7.231 1.286 1.00 97.75 85 ASN A O 1
ATOM 666 N N . VAL A 1 86 ? -9.513 -5.513 -0.047 1.00 97.81 86 VAL A N 1
ATOM 667 C CA . VAL A 1 86 ? -9.312 -4.556 1.055 1.00 97.81 86 VAL A CA 1
ATOM 668 C C . VAL A 1 86 ? -10.619 -4.307 1.806 1.00 97.81 86 VAL A C 1
ATOM 670 O O . VAL A 1 86 ? -10.625 -4.354 3.037 1.00 97.81 86 VAL A O 1
ATOM 673 N N . LYS A 1 87 ? -11.746 -4.108 1.102 1.00 97.50 87 LYS A N 1
ATOM 674 C CA . LYS A 1 87 ? -13.069 -3.973 1.739 1.00 97.50 87 LYS A CA 1
ATOM 675 C C . LYS A 1 87 ? -13.420 -5.221 2.544 1.00 97.50 87 LYS A C 1
ATOM 677 O O . LYS A 1 87 ? -13.777 -5.101 3.713 1.00 97.50 87 LYS A O 1
ATOM 682 N N . LYS A 1 88 ? -13.265 -6.413 1.961 1.00 97.69 88 LYS A N 1
ATOM 683 C CA . LYS A 1 88 ? -13.524 -7.688 2.646 1.00 97.69 88 LYS A CA 1
ATOM 684 C C . LYS A 1 88 ? -12.701 -7.806 3.931 1.00 97.69 88 LYS A C 1
ATOM 686 O O . LYS A 1 88 ? -13.248 -8.148 4.975 1.00 97.69 88 LYS A O 1
ATOM 691 N N . ALA A 1 89 ? -11.410 -7.481 3.882 1.00 97.69 89 ALA A N 1
ATOM 692 C CA . ALA A 1 89 ? -10.543 -7.489 5.058 1.00 97.69 89 ALA A CA 1
ATOM 693 C C . ALA A 1 89 ? -10.966 -6.446 6.105 1.00 97.69 89 ALA A C 1
ATOM 695 O O . ALA A 1 89 ? -11.016 -6.751 7.296 1.00 97.69 89 ALA A O 1
ATOM 696 N N . PHE A 1 90 ? -11.305 -5.228 5.676 1.00 97.81 90 PHE A N 1
ATOM 697 C CA . PHE A 1 90 ? -11.757 -4.158 6.564 1.00 97.81 90 PHE A CA 1
ATOM 698 C C . PHE A 1 90 ? -13.035 -4.550 7.309 1.00 97.81 90 PHE A C 1
ATOM 700 O O . PHE A 1 90 ? -13.085 -4.450 8.538 1.00 97.81 90 PHE A O 1
ATOM 707 N N . PHE A 1 91 ? -14.038 -5.056 6.586 1.00 97.00 91 PHE A N 1
ATOM 708 C CA . PHE A 1 91 ? -15.343 -5.384 7.155 1.00 97.00 91 PHE A CA 1
ATOM 709 C C . PHE A 1 91 ? -15.336 -6.608 8.079 1.00 97.00 91 PHE A C 1
ATOM 711 O O . PHE A 1 91 ? -16.196 -6.709 8.950 1.00 97.00 91 PHE A O 1
ATOM 718 N N . LYS A 1 92 ? -14.308 -7.467 8.005 1.00 96.25 92 LYS A N 1
ATOM 719 C CA . LYS A 1 92 ? -14.047 -8.491 9.035 1.00 96.25 92 LYS A CA 1
ATOM 720 C C . LYS A 1 92 ? -13.674 -7.896 10.399 1.00 96.25 92 LYS A C 1
ATOM 722 O O . LYS A 1 92 ? -13.840 -8.553 11.419 1.00 96.25 92 LYS A O 1
ATOM 727 N N . VAL A 1 93 ? -13.132 -6.676 10.433 1.00 94.56 93 VAL A N 1
ATOM 728 C CA . VAL A 1 93 ? -12.633 -6.029 11.661 1.00 94.56 93 VAL A CA 1
ATOM 729 C C . VAL A 1 93 ? -13.549 -4.901 12.127 1.00 94.56 93 VAL A C 1
ATOM 731 O O . VAL A 1 93 ? -13.651 -4.640 13.327 1.00 94.56 93 VAL A O 1
ATOM 734 N N . ARG A 1 94 ? -14.181 -4.184 11.194 1.00 94.06 94 ARG A N 1
ATOM 735 C CA . ARG A 1 94 ? -14.956 -2.968 11.456 1.00 94.06 94 ARG A CA 1
ATOM 736 C C . ARG A 1 94 ? -16.227 -2.943 10.625 1.00 94.06 94 ARG A C 1
ATOM 738 O O . ARG A 1 94 ? -16.173 -3.135 9.425 1.00 94.06 94 ARG A O 1
ATOM 745 N N . LYS A 1 95 ? -17.356 -2.598 11.243 1.00 92.50 95 LYS A N 1
ATOM 746 C CA . LYS A 1 95 ? -18.652 -2.497 10.550 1.00 92.50 95 LYS A CA 1
ATOM 747 C C . LYS A 1 95 ? -18.822 -1.202 9.741 1.00 92.50 95 LYS A C 1
ATOM 749 O O . LYS A 1 95 ? -19.660 -1.151 8.852 1.00 92.50 95 LYS A O 1
ATOM 754 N N . SER A 1 96 ? -18.039 -0.162 10.034 1.00 93.38 96 SER A N 1
ATOM 755 C CA . SER A 1 96 ? -18.147 1.155 9.393 1.00 93.38 96 SER A CA 1
ATOM 756 C C . SER A 1 96 ? -16.792 1.880 9.318 1.00 93.38 96 SER A C 1
ATOM 758 O O . SER A 1 96 ? -15.860 1.516 10.049 1.00 93.38 96 SER A O 1
ATOM 760 N N . PRO A 1 97 ? -16.657 2.897 8.438 1.00 94.88 97 PRO A N 1
ATOM 761 C CA . PRO A 1 97 ? -15.460 3.731 8.357 1.00 94.88 97 PRO A CA 1
ATOM 762 C C . PRO A 1 97 ? -15.084 4.390 9.688 1.00 94.88 97 PRO A C 1
ATOM 764 O O . PRO A 1 97 ? -15.941 4.776 10.481 1.00 94.88 97 PRO A O 1
ATOM 767 N N . LEU A 1 98 ? -13.783 4.569 9.919 1.00 91.56 98 LEU A N 1
ATOM 768 C CA . LEU A 1 98 ? -13.251 5.121 11.163 1.00 91.56 98 LEU A CA 1
ATOM 769 C C . LEU A 1 98 ? -12.791 6.560 10.993 1.00 91.56 98 LEU A C 1
ATOM 771 O O . LEU A 1 98 ? -11.923 6.843 10.174 1.00 91.56 98 LEU A O 1
ATOM 775 N N . LYS A 1 99 ? -13.284 7.460 11.844 1.00 91.50 99 LYS A N 1
ATOM 776 C CA . LYS A 1 99 ? -12.758 8.823 11.958 1.00 91.50 99 LYS A CA 1
ATOM 777 C C . LYS A 1 99 ? -11.718 8.882 13.078 1.00 91.50 99 LYS A C 1
ATOM 779 O O . LYS A 1 99 ? -12.033 8.652 14.242 1.00 91.50 99 LYS A O 1
ATOM 784 N N . MET A 1 100 ? -10.472 9.186 12.730 1.00 87.56 100 MET A N 1
ATOM 785 C CA . MET A 1 100 ? -9.383 9.386 13.683 1.00 87.56 100 MET A CA 1
ATOM 786 C C . MET A 1 100 ? -9.490 10.787 14.282 1.00 87.56 100 MET A C 1
ATOM 788 O O . MET A 1 100 ? -9.093 11.772 13.666 1.00 87.56 100 MET A O 1
ATOM 792 N N . THR A 1 101 ? -10.035 10.877 15.491 1.00 80.62 101 THR A N 1
ATOM 793 C CA . THR A 1 101 ? -10.140 12.130 16.248 1.00 80.62 101 THR A CA 1
ATOM 794 C C . THR A 1 101 ? -9.038 12.230 17.302 1.00 80.62 101 THR A C 1
ATOM 796 O O . THR A 1 101 ? -8.561 11.216 17.830 1.00 80.62 101 THR A O 1
ATOM 799 N N . ASP A 1 102 ? -8.624 13.459 17.617 1.00 67.38 102 ASP A N 1
ATOM 800 C CA . ASP A 1 102 ? -7.805 13.720 18.800 1.00 67.38 102 ASP A CA 1
ATOM 801 C C . ASP A 1 102 ? -8.674 13.508 20.044 1.00 67.38 102 ASP A C 1
ATOM 803 O O . ASP A 1 102 ? -9.771 14.046 20.140 1.00 67.38 102 ASP A O 1
ATOM 807 N N . HIS A 1 103 ? -8.187 12.730 21.008 1.00 61.00 103 HIS A N 1
ATOM 808 C CA . HIS A 1 103 ? -8.830 12.593 22.320 1.00 61.00 103 HIS A CA 1
ATOM 809 C C . HIS A 1 103 ? -8.007 13.324 23.387 1.00 61.00 103 HIS A C 1
ATOM 811 O O . HIS A 1 103 ? -7.717 12.764 24.443 1.00 61.00 103 HIS A O 1
ATOM 817 N N . ARG A 1 104 ? -7.594 14.566 23.096 1.00 55.66 104 ARG A N 1
ATOM 818 C CA . ARG A 1 104 ? -6.794 15.425 23.992 1.00 55.66 104 ARG A CA 1
ATOM 819 C C . ARG A 1 104 ? -7.610 16.040 25.150 1.00 55.66 104 ARG A C 1
ATOM 821 O O . ARG A 1 104 ? -7.254 17.101 25.632 1.00 55.66 104 ARG A O 1
ATOM 828 N N . PHE A 1 105 ? -8.687 15.391 25.601 1.00 49.69 105 PHE A N 1
ATOM 829 C CA . PHE A 1 105 ? -9.630 15.981 26.567 1.00 49.69 105 PHE A CA 1
ATOM 830 C C . PHE A 1 105 ? -9.533 15.480 28.017 1.00 49.69 105 PHE A C 1
ATOM 832 O O . PHE A 1 105 ? -10.211 16.030 28.868 1.00 49.69 105 PHE A O 1
ATOM 839 N N . PHE A 1 106 ? -8.683 14.504 28.354 1.00 50.62 106 PHE A N 1
ATOM 840 C CA . PHE A 1 106 ? -8.515 14.082 29.757 1.00 50.62 106 PHE A CA 1
ATOM 841 C C . PHE A 1 106 ? -7.036 14.055 30.130 1.00 50.62 106 PHE A C 1
ATOM 843 O O . PHE A 1 106 ? -6.337 13.058 29.937 1.00 50.62 106 PHE A O 1
ATOM 850 N N . GLY A 1 107 ? -6.560 15.208 30.596 1.00 54.75 107 GLY A N 1
ATOM 851 C CA . GLY A 1 107 ? -5.160 15.551 30.832 1.00 54.75 107 GLY A CA 1
ATOM 852 C C . GLY A 1 107 ? -4.467 14.862 32.007 1.00 54.75 107 GLY A C 1
ATOM 853 O O . GLY A 1 107 ? -3.616 15.498 32.608 1.00 54.75 107 GLY A O 1
ATOM 854 N N . LEU A 1 108 ? -4.779 13.606 32.355 1.00 55.47 108 LEU A N 1
ATOM 855 C CA . LEU A 1 108 ? -4.210 12.996 33.572 1.00 55.47 108 LEU A CA 1
ATOM 856 C C . LEU A 1 108 ? -3.733 11.535 33.487 1.00 55.47 108 LEU A C 1
ATOM 858 O O . LEU A 1 108 ? -3.254 11.023 34.492 1.00 55.47 108 LEU A O 1
ATOM 862 N N . ILE A 1 109 ? -3.786 10.824 32.349 1.00 51.97 109 ILE A N 1
ATOM 863 C CA . ILE A 1 109 ? -3.340 9.410 32.328 1.00 51.97 109 ILE A CA 1
ATOM 864 C C . ILE A 1 109 ? -2.602 9.041 31.030 1.00 51.97 109 ILE A C 1
ATOM 866 O O . ILE A 1 109 ? -3.211 9.043 29.963 1.00 51.97 109 ILE A O 1
ATOM 870 N N . LYS A 1 110 ? -1.305 8.696 31.178 1.00 51.16 110 LYS A N 1
ATOM 871 C CA . LYS A 1 110 ? -0.349 8.014 30.264 1.00 51.16 110 LYS A CA 1
ATOM 872 C C . LYS A 1 110 ? -0.426 8.386 28.774 1.00 51.16 110 LYS A C 1
ATOM 874 O O . LYS A 1 110 ? -1.428 8.109 28.130 1.00 51.16 110 LYS A O 1
ATOM 879 N N . LYS A 1 111 ? 0.685 8.893 28.205 1.00 51.66 111 LYS A N 1
ATOM 880 C CA . LYS A 1 111 ? 0.943 9.145 26.761 1.00 51.66 111 LYS A CA 1
ATOM 881 C C . LYS A 1 111 ? 0.115 8.208 25.851 1.00 51.66 111 LYS A C 1
ATOM 883 O O . LYS A 1 111 ? 0.540 7.103 25.517 1.00 51.66 111 LYS A O 1
ATOM 888 N N . LYS A 1 112 ? -1.108 8.613 25.482 1.00 67.50 112 LYS A N 1
ATOM 889 C CA . LYS A 1 112 ? -1.944 7.827 24.565 1.00 67.50 112 LYS A CA 1
ATOM 890 C C . LYS A 1 112 ? -1.261 7.860 23.200 1.00 67.50 112 LYS A C 1
ATOM 892 O O . LYS A 1 112 ? -0.771 8.911 22.790 1.00 67.50 112 LYS A O 1
ATOM 897 N N . ARG A 1 113 ? -1.243 6.718 22.501 1.00 71.81 113 ARG A N 1
ATOM 898 C CA . ARG A 1 113 ? -0.771 6.626 21.107 1.00 71.81 113 ARG A CA 1
ATOM 899 C C . ARG A 1 113 ? -1.357 7.778 20.285 1.00 71.81 113 ARG A C 1
ATOM 901 O O . ARG A 1 113 ? -2.567 8.022 20.344 1.00 71.81 113 ARG A O 1
ATOM 908 N N . SER A 1 114 ? -0.515 8.444 19.504 1.00 84.75 114 SER A N 1
ATOM 909 C CA . SER A 1 114 ? -0.910 9.489 18.561 1.00 84.75 114 SER A CA 1
ATOM 910 C C . SER A 1 114 ? -1.971 8.983 17.578 1.00 84.75 114 SER A C 1
ATOM 912 O O . SER A 1 114 ? -2.131 7.777 17.354 1.00 84.75 114 SER A O 1
ATOM 914 N N . ARG A 1 115 ? -2.696 9.908 16.934 1.00 86.56 115 ARG A N 1
ATOM 915 C CA . ARG A 1 115 ? -3.651 9.564 15.864 1.00 86.56 115 ARG A CA 1
ATOM 916 C C . ARG A 1 115 ? -3.016 8.679 14.790 1.00 86.56 115 ARG A C 1
ATOM 918 O O . ARG A 1 115 ? -3.617 7.681 14.399 1.00 86.56 115 ARG A O 1
ATOM 925 N N . LYS A 1 116 ? -1.791 9.009 14.369 1.00 88.56 116 LYS A N 1
ATOM 926 C CA . LYS A 1 116 ? -1.031 8.245 13.374 1.00 88.56 116 LYS A CA 1
ATOM 927 C C . LYS A 1 116 ? -0.729 6.831 13.852 1.00 88.56 116 LYS A C 1
ATOM 929 O O . LYS A 1 116 ? -1.031 5.879 13.144 1.00 88.56 116 LYS A O 1
ATOM 934 N N . GLU A 1 117 ? -0.207 6.671 15.062 1.00 89.38 117 GLU A N 1
ATOM 935 C CA . GLU A 1 117 ? 0.108 5.345 15.609 1.00 89.38 117 GLU A CA 1
ATOM 936 C C . GLU A 1 117 ? -1.141 4.475 15.772 1.00 89.38 117 GLU A C 1
ATOM 938 O O . GLU A 1 117 ? -1.108 3.282 15.474 1.00 89.38 117 GLU A O 1
ATOM 943 N N . ARG A 1 118 ? -2.270 5.064 16.190 1.00 90.62 118 ARG A N 1
ATOM 944 C CA . ARG A 1 118 ? -3.563 4.363 16.260 1.00 90.62 118 ARG A CA 1
ATOM 945 C C . ARG A 1 118 ? -4.033 3.913 14.879 1.00 90.62 118 ARG A C 1
ATOM 947 O O . ARG A 1 118 ? -4.465 2.769 14.732 1.00 90.62 118 ARG A O 1
ATOM 954 N N . ALA A 1 119 ? -3.931 4.785 13.878 1.00 93.19 119 ALA A N 1
ATOM 955 C CA . ALA A 1 119 ? -4.299 4.467 12.505 1.00 93.19 119 ALA A CA 1
ATOM 956 C C . ALA A 1 119 ? -3.415 3.346 11.933 1.00 93.19 119 ALA A C 1
ATOM 958 O O . ALA A 1 119 ? -3.946 2.365 11.420 1.00 93.19 119 ALA A O 1
ATOM 959 N N . ILE A 1 120 ? -2.091 3.431 12.113 1.00 94.38 120 ILE A N 1
ATOM 960 C CA . ILE A 1 120 ? -1.133 2.390 11.708 1.00 94.38 120 ILE A CA 1
ATOM 961 C C . ILE A 1 120 ? -1.438 1.064 12.410 1.00 94.38 120 ILE A C 1
ATOM 963 O O . ILE A 1 120 ? -1.426 0.014 11.771 1.00 94.38 120 ILE A O 1
ATOM 967 N N . PHE A 1 121 ? -1.734 1.091 13.712 1.00 94.06 121 PHE A N 1
ATOM 968 C CA . PHE A 1 121 ? -2.064 -0.112 14.475 1.00 94.06 121 PHE A CA 1
ATOM 969 C C . PHE A 1 121 ? -3.303 -0.822 13.911 1.00 94.06 121 PHE A C 1
ATOM 971 O O . PHE A 1 121 ? -3.269 -2.028 13.663 1.00 94.06 121 PHE A O 1
ATOM 978 N N . ILE A 1 122 ? -4.380 -0.071 13.662 1.00 94.50 122 ILE A N 1
ATOM 979 C CA . ILE A 1 122 ? -5.623 -0.613 13.100 1.00 94.50 122 ILE A CA 1
ATOM 980 C C . ILE A 1 122 ? -5.398 -1.113 11.671 1.00 94.50 122 ILE A C 1
ATOM 982 O O . ILE A 1 122 ? -5.795 -2.234 11.353 1.00 94.50 122 ILE A O 1
ATOM 986 N N . ALA A 1 123 ? -4.725 -0.321 10.834 1.00 96.25 123 ALA A N 1
ATOM 987 C CA . ALA A 1 123 ? -4.400 -0.694 9.464 1.00 96.25 123 ALA A CA 1
ATOM 988 C C . ALA A 1 123 ? -3.583 -1.991 9.422 1.00 96.25 123 ALA A C 1
ATOM 990 O O . ALA A 1 123 ? -3.927 -2.901 8.679 1.00 96.25 123 ALA A O 1
ATOM 991 N N . ASN A 1 124 ? -2.569 -2.136 10.280 1.00 96.44 124 ASN A N 1
ATOM 992 C 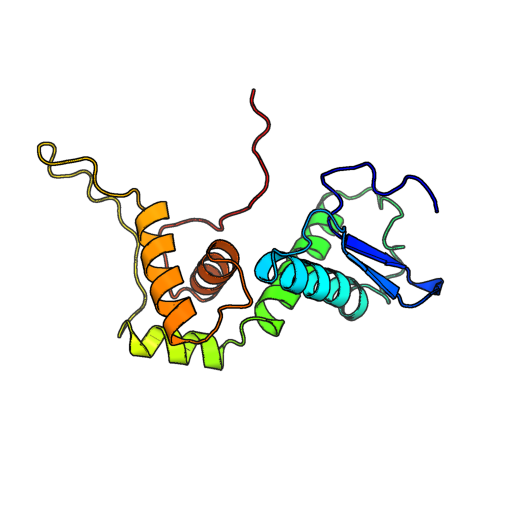CA . ASN A 1 124 ? -1.762 -3.351 10.348 1.00 96.44 124 ASN A CA 1
ATOM 993 C C . ASN A 1 124 ? -2.567 -4.582 10.799 1.00 96.44 124 ASN A C 1
ATOM 995 O O . ASN A 1 124 ? -2.308 -5.680 10.313 1.00 96.44 124 ASN A O 1
ATOM 999 N N . LYS A 1 125 ? -3.551 -4.420 11.696 1.00 96.94 125 LYS A N 1
ATOM 1000 C CA . LYS A 1 125 ? -4.455 -5.518 12.076 1.00 96.94 125 LYS A CA 1
ATOM 1001 C C . LYS A 1 125 ? -5.276 -5.995 10.874 1.00 96.94 125 LYS A C 1
ATOM 1003 O O . LYS A 1 125 ? -5.341 -7.192 10.617 1.00 96.94 125 LYS A O 1
ATOM 1008 N N . ILE A 1 126 ? -5.861 -5.058 10.128 1.00 97.56 126 ILE A N 1
ATOM 1009 C CA . ILE A 1 126 ? -6.657 -5.358 8.929 1.00 97.56 126 ILE A CA 1
ATOM 1010 C C . ILE A 1 126 ? -5.777 -5.983 7.840 1.00 97.56 126 ILE A C 1
ATOM 1012 O O . ILE A 1 126 ? -6.167 -6.982 7.248 1.00 97.56 126 ILE A O 1
ATOM 1016 N N . ARG A 1 127 ? -4.571 -5.441 7.633 1.00 97.25 127 ARG A N 1
ATOM 1017 C CA . ARG A 1 127 ? -3.569 -5.936 6.681 1.00 97.25 127 ARG A CA 1
ATOM 1018 C C . ARG A 1 127 ? -3.276 -7.423 6.892 1.00 97.25 127 ARG A C 1
ATOM 1020 O O . ARG A 1 127 ? -3.390 -8.195 5.950 1.00 97.25 127 ARG A O 1
ATOM 1027 N N . LYS A 1 128 ? -2.974 -7.821 8.136 1.00 96.56 128 LYS A N 1
ATOM 1028 C CA . LYS A 1 128 ? -2.711 -9.224 8.503 1.00 96.56 128 LYS A CA 1
ATOM 1029 C C . LYS A 1 128 ? -3.930 -10.123 8.278 1.00 96.56 128 LYS A C 1
ATOM 1031 O O . LYS A 1 128 ? -3.820 -11.157 7.641 1.00 96.56 128 LYS A O 1
ATOM 1036 N N . ILE A 1 129 ? -5.115 -9.699 8.727 1.00 95.88 129 ILE A N 1
ATOM 1037 C CA . ILE A 1 129 ? -6.370 -10.459 8.536 1.00 95.88 129 ILE A CA 1
ATOM 1038 C C . ILE A 1 129 ? -6.734 -10.613 7.050 1.00 95.88 129 ILE A C 1
ATOM 1040 O O . ILE A 1 129 ? -7.388 -11.580 6.658 1.00 95.88 129 ILE A O 1
ATOM 1044 N N . GLY A 1 130 ? -6.344 -9.639 6.229 1.00 95.69 130 GLY A N 1
ATOM 1045 C CA . GLY A 1 130 ? -6.538 -9.647 4.785 1.00 95.69 130 GLY A CA 1
ATOM 1046 C C . GLY A 1 130 ? -5.458 -10.379 3.991 1.00 95.69 130 GLY A C 1
ATOM 1047 O O . GLY A 1 130 ? -5.611 -10.462 2.780 1.00 95.69 130 GLY A O 1
ATOM 1048 N N . GLY A 1 131 ? -4.393 -10.879 4.630 1.00 95.56 131 GLY A N 1
ATOM 1049 C CA . GLY A 1 131 ? -3.276 -11.538 3.941 1.00 95.56 131 GLY A CA 1
ATOM 1050 C C . GLY A 1 131 ? -2.367 -10.593 3.144 1.00 95.56 131 GLY A C 1
ATOM 1051 O O . GLY A 1 131 ? -1.591 -11.046 2.315 1.00 95.56 131 GLY A O 1
ATOM 1052 N N . PHE A 1 132 ? -2.425 -9.283 3.393 1.00 95.12 132 PHE A N 1
ATOM 1053 C CA . PHE A 1 132 ? -1.622 -8.267 2.696 1.00 95.12 132 PHE A CA 1
ATOM 1054 C C . PHE A 1 132 ? -0.218 -8.132 3.311 1.00 95.12 132 PHE A C 1
ATOM 1056 O O . PHE A 1 132 ? 0.252 -7.037 3.636 1.00 95.12 132 PHE A O 1
ATOM 1063 N N . GLU A 1 133 ? 0.437 -9.262 3.579 1.00 89.56 133 GLU A N 1
ATOM 1064 C CA . GLU A 1 133 ? 1.737 -9.279 4.259 1.00 89.56 133 GLU A CA 1
ATOM 1065 C C . GLU A 1 133 ? 2.869 -8.753 3.370 1.00 89.56 133 GLU A C 1
ATOM 1067 O O . GLU A 1 133 ? 3.801 -8.125 3.872 1.00 89.56 133 GLU A O 1
ATOM 1072 N N . ASN A 1 134 ? 2.673 -8.882 2.058 1.00 87.19 134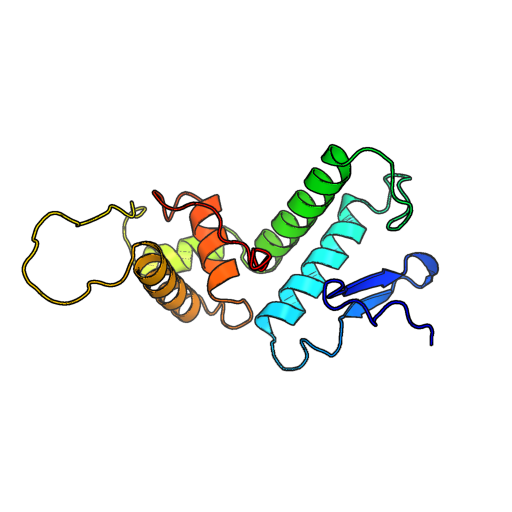 ASN A N 1
ATOM 1073 C CA . ASN A 1 134 ? 3.532 -8.451 0.962 1.00 87.19 134 ASN A CA 1
ATOM 1074 C C . ASN A 1 134 ? 3.519 -6.935 0.684 1.00 87.19 134 ASN A C 1
ATOM 1076 O O . ASN A 1 134 ? 4.116 -6.508 -0.298 1.00 87.19 134 ASN A O 1
ATOM 1080 N N . VAL A 1 135 ? 2.844 -6.125 1.510 1.00 91.19 135 VAL A N 1
ATOM 1081 C CA . VAL A 1 135 ? 2.851 -4.653 1.431 1.00 91.19 135 VAL A CA 1
ATOM 1082 C C . VAL A 1 135 ? 3.185 -4.027 2.783 1.00 91.19 135 VAL A C 1
ATOM 1084 O O . VAL A 1 135 ? 2.870 -4.566 3.852 1.00 91.19 135 VAL A O 1
ATOM 1087 N N . SER A 1 136 ? 3.802 -2.843 2.757 1.00 90.38 136 SER A N 1
ATOM 1088 C CA . SER A 1 136 ? 4.160 -2.121 3.981 1.00 90.38 136 SER A CA 1
ATOM 1089 C C . SER A 1 136 ? 2.928 -1.653 4.776 1.00 90.38 136 SER A C 1
ATOM 1091 O O . SER A 1 136 ? 1.846 -1.403 4.239 1.00 90.38 136 SER A O 1
ATOM 1093 N N . LYS A 1 137 ? 3.096 -1.464 6.094 1.00 92.75 137 LYS A N 1
ATOM 1094 C CA . LYS A 1 137 ? 2.029 -0.955 6.979 1.00 92.75 137 LYS A CA 1
ATOM 1095 C C . LYS A 1 137 ? 1.533 0.433 6.555 1.00 92.75 137 LYS A C 1
ATOM 1097 O O . LYS A 1 137 ? 0.344 0.712 6.687 1.00 92.75 137 LYS A O 1
ATOM 1102 N N . LEU A 1 138 ? 2.440 1.297 6.086 1.00 91.56 138 LEU A N 1
ATOM 1103 C CA . LEU A 1 138 ? 2.095 2.648 5.640 1.00 91.56 138 LEU A CA 1
ATOM 1104 C C . LEU A 1 138 ? 1.364 2.631 4.297 1.00 91.56 138 LEU A C 1
ATOM 1106 O O . LEU A 1 138 ? 0.345 3.305 4.188 1.00 91.56 138 LEU A O 1
ATOM 1110 N N . ALA A 1 139 ? 1.803 1.814 3.334 1.00 91.50 139 ALA A N 1
ATOM 1111 C CA . ALA A 1 139 ? 1.097 1.655 2.061 1.00 91.50 139 ALA A CA 1
ATOM 1112 C C . ALA A 1 139 ? -0.345 1.169 2.283 1.00 91.50 139 ALA A C 1
ATOM 1114 O O . ALA A 1 139 ? -1.292 1.750 1.756 1.00 91.50 139 ALA A O 1
ATOM 1115 N N . PHE A 1 140 ? -0.533 0.181 3.164 1.00 95.31 140 PHE A N 1
ATOM 1116 C CA . PHE A 1 140 ? -1.871 -0.302 3.501 1.00 95.31 140 PHE A CA 1
ATOM 1117 C C . PHE A 1 140 ? -2.728 0.753 4.219 1.00 95.31 140 PHE A C 1
ATOM 1119 O O . PHE A 1 140 ? -3.918 0.888 3.942 1.00 95.31 140 PHE A O 1
ATOM 1126 N N . LEU A 1 141 ? -2.141 1.546 5.125 1.00 95.50 141 LEU A N 1
ATOM 1127 C CA . LEU A 1 141 ? -2.849 2.666 5.753 1.00 95.50 141 LEU A CA 1
ATOM 1128 C C . LEU A 1 141 ? -3.293 3.703 4.711 1.00 95.50 141 LEU A C 1
ATOM 1130 O O . LEU A 1 141 ? -4.452 4.112 4.718 1.00 95.50 141 LEU A O 1
ATOM 1134 N N . ASN A 1 142 ? -2.396 4.099 3.811 1.00 93.69 142 ASN A N 1
ATOM 1135 C CA . ASN A 1 142 ? -2.687 5.029 2.723 1.00 93.69 142 ASN A CA 1
ATOM 1136 C C . ASN A 1 142 ? -3.821 4.528 1.831 1.00 93.69 142 ASN A C 1
ATOM 1138 O O . ASN A 1 142 ? -4.724 5.294 1.498 1.00 93.69 142 ASN A O 1
ATOM 1142 N N . ARG A 1 143 ? -3.836 3.225 1.536 1.00 95.44 143 ARG A N 1
ATOM 1143 C CA . ARG A 1 143 ? -4.922 2.585 0.796 1.00 95.44 143 ARG A CA 1
ATOM 1144 C C . ARG A 1 143 ? -6.272 2.749 1.494 1.00 95.44 143 ARG A C 1
ATOM 1146 O O . ARG A 1 143 ? -7.250 3.139 0.862 1.00 95.44 143 ARG A O 1
ATOM 1153 N N . LEU A 1 144 ? -6.333 2.521 2.808 1.00 96.62 144 LEU A N 1
ATOM 1154 C CA . LEU A 1 144 ? -7.560 2.720 3.591 1.00 96.62 144 LEU A CA 1
ATOM 1155 C C . LEU A 1 144 ? -8.006 4.191 3.644 1.00 96.62 144 LEU A C 1
ATOM 1157 O O . LEU A 1 144 ? -9.212 4.451 3.684 1.00 96.62 144 LEU A O 1
ATOM 1161 N N . ILE A 1 145 ? -7.061 5.136 3.649 1.00 94.75 145 ILE A N 1
ATOM 1162 C CA . ILE A 1 145 ? -7.346 6.578 3.589 1.00 94.75 145 ILE A CA 1
ATOM 1163 C C . ILE A 1 145 ? -7.942 6.944 2.228 1.00 94.75 145 ILE A C 1
ATOM 1165 O O . ILE A 1 145 ? -9.017 7.538 2.185 1.00 94.75 145 ILE A O 1
ATOM 1169 N N . GLY A 1 146 ? -7.306 6.525 1.128 1.00 92.12 146 GLY A N 1
ATOM 1170 C CA . GLY A 1 146 ? -7.799 6.771 -0.234 1.00 92.12 146 GLY A CA 1
ATOM 1171 C C . GLY A 1 146 ? -9.186 6.172 -0.486 1.00 92.12 146 GLY A C 1
ATOM 1172 O O . GLY A 1 146 ? -9.998 6.740 -1.207 1.00 92.12 146 GLY A O 1
ATOM 1173 N N . MET A 1 147 ? -9.512 5.066 0.188 1.00 94.94 147 MET A N 1
ATOM 1174 C CA . MET A 1 147 ? -10.837 4.438 0.138 1.00 94.94 147 MET A CA 1
ATOM 1175 C C . MET A 1 147 ? -11.865 5.053 1.100 1.00 94.94 147 MET A C 1
ATOM 1177 O O . MET A 1 147 ? -12.971 4.527 1.219 1.00 94.94 147 MET A O 1
ATOM 1181 N N . ASN A 1 148 ? -11.523 6.123 1.825 1.00 95.31 148 ASN A N 1
ATOM 1182 C CA . ASN A 1 148 ? -12.380 6.741 2.842 1.00 95.31 148 ASN A CA 1
ATOM 1183 C C . ASN A 1 148 ? -12.815 5.794 3.983 1.00 95.31 148 ASN A C 1
ATOM 1185 O O . ASN A 1 148 ? -13.783 6.079 4.694 1.00 95.31 148 ASN A O 1
ATOM 1189 N N . LEU A 1 149 ? -12.093 4.689 4.198 1.00 96.19 149 LEU A N 1
ATOM 1190 C CA . LEU A 1 149 ? -12.330 3.731 5.284 1.00 96.19 149 LEU A CA 1
ATOM 1191 C C . LEU A 1 149 ? -11.665 4.175 6.595 1.00 96.19 149 LEU A C 1
ATOM 1193 O O . LEU A 1 149 ? -12.145 3.847 7.682 1.00 96.19 149 LEU A O 1
ATOM 1197 N N . ILE A 1 150 ? -10.587 4.958 6.500 1.00 95.31 150 ILE A N 1
ATOM 1198 C CA . ILE A 1 150 ? -9.982 5.702 7.609 1.00 95.31 150 ILE A CA 1
ATOM 1199 C C . ILE A 1 150 ? -9.960 7.188 7.237 1.00 95.31 150 ILE A C 1
ATOM 1201 O O . ILE A 1 150 ? -9.425 7.566 6.204 1.00 95.31 150 ILE A O 1
ATOM 1205 N N . LYS A 1 151 ? -10.525 8.038 8.094 1.00 93.50 151 LYS A N 1
ATOM 1206 C CA . LYS A 1 151 ? -10.655 9.492 7.908 1.00 93.50 151 LYS A CA 1
ATOM 1207 C C . LYS A 1 151 ? -9.973 10.248 9.051 1.00 93.50 151 LYS A C 1
ATOM 1209 O O . LYS A 1 151 ? -9.709 9.672 10.104 1.00 93.50 151 LYS A O 1
ATOM 1214 N N . GLY A 1 152 ? -9.741 11.552 8.892 1.00 88.31 152 GLY A N 1
ATOM 1215 C CA . GLY A 1 152 ? -9.183 12.411 9.956 1.00 88.31 152 GLY A CA 1
ATOM 1216 C C . GLY A 1 152 ? -7.657 12.339 10.114 1.00 88.31 152 GLY A C 1
ATOM 1217 O O . GLY A 1 152 ? -7.108 12.814 11.113 1.00 88.31 152 GLY A O 1
ATOM 1218 N N . ILE A 1 153 ? -6.978 11.748 9.130 1.00 89.62 153 ILE A N 1
ATOM 1219 C CA . ILE A 1 153 ? -5.523 11.731 8.983 1.00 89.62 153 ILE A CA 1
ATOM 1220 C C . ILE A 1 153 ? -5.168 11.911 7.501 1.00 89.62 153 ILE A C 1
ATOM 1222 O O . ILE A 1 153 ? -5.904 11.439 6.637 1.00 89.62 153 ILE A O 1
ATOM 1226 N N . SER A 1 154 ? -4.076 12.621 7.216 1.00 87.50 154 SER A N 1
ATOM 1227 C CA . SER A 1 154 ? -3.578 12.832 5.853 1.00 87.50 154 SER A CA 1
ATOM 1228 C C . SER A 1 154 ? -2.906 11.579 5.290 1.00 87.50 154 SER A C 1
ATOM 1230 O O . SER A 1 154 ? -2.534 10.672 6.038 1.00 87.50 154 SER A O 1
ATOM 1232 N N . TYR A 1 155 ? -2.704 11.549 3.973 1.00 83.00 155 TYR A N 1
ATOM 1233 C CA . TYR A 1 155 ? -1.834 10.568 3.327 1.00 83.00 155 TYR A CA 1
ATOM 1234 C C . TYR A 1 155 ? -0.427 10.609 3.949 1.00 83.00 155 TYR A C 1
ATOM 1236 O O . TYR A 1 155 ? 0.090 11.681 4.276 1.00 83.00 155 TYR A O 1
ATOM 1244 N N . GLN A 1 156 ? 0.177 9.445 4.174 1.00 83.38 156 GLN A N 1
ATOM 1245 C CA . GLN A 1 156 ? 1.462 9.309 4.855 1.00 83.38 156 GLN A CA 1
ATOM 1246 C C . GLN A 1 156 ? 2.557 8.991 3.833 1.00 83.38 156 GLN A C 1
ATOM 1248 O O . GLN A 1 156 ? 2.560 7.911 3.257 1.00 83.38 156 GLN A O 1
ATOM 1253 N N . SER A 1 157 ? 3.509 9.899 3.625 1.00 70.31 157 SER A N 1
ATOM 1254 C CA . SER A 1 157 ? 4.684 9.633 2.782 1.00 70.31 157 SER A CA 1
ATOM 1255 C C . SER A 1 157 ? 5.863 9.120 3.617 1.00 70.31 157 SER A C 1
ATOM 1257 O O . SER A 1 157 ? 5.978 9.442 4.803 1.00 70.31 157 SER A O 1
ATOM 1259 N N . TYR A 1 158 ? 6.734 8.325 2.987 1.00 58.72 158 TYR A N 1
ATOM 1260 C CA . TYR A 1 158 ? 8.047 7.955 3.521 1.00 58.72 158 TYR A CA 1
ATOM 1261 C C . TYR A 1 158 ? 9.112 9.039 3.308 1.00 58.72 158 TYR A C 1
ATOM 1263 O O . TYR A 1 158 ? 10.180 8.896 3.898 1.00 58.72 158 TYR A O 1
ATOM 1271 N N . ARG A 1 159 ? 8.852 10.096 2.512 1.00 51.97 159 ARG A N 1
ATOM 1272 C CA . ARG A 1 159 ? 9.830 11.173 2.283 1.00 51.97 159 ARG A CA 1
ATOM 1273 C C . ARG A 1 159 ? 10.314 11.704 3.629 1.00 51.97 159 ARG A C 1
ATOM 1275 O O . ARG A 1 159 ? 9.533 12.268 4.404 1.00 51.97 159 ARG A O 1
ATOM 1282 N N . ASN A 1 160 ? 11.599 11.489 3.906 1.00 37.22 160 ASN A N 1
ATOM 1283 C CA . ASN A 1 160 ? 12.277 12.138 5.011 1.00 37.22 160 ASN A CA 1
ATOM 1284 C C . ASN A 1 160 ? 12.087 13.638 4.798 1.00 37.22 160 ASN A C 1
ATOM 1286 O O . ASN A 1 160 ? 12.458 14.166 3.752 1.00 37.22 160 ASN A O 1
ATOM 1290 N N . LYS A 1 161 ? 11.476 14.335 5.760 1.00 27.31 161 LYS A N 1
ATOM 1291 C CA . LYS A 1 161 ? 11.639 15.787 5.776 1.00 27.31 161 LYS A CA 1
ATOM 1292 C C . LYS A 1 161 ? 13.142 16.038 5.912 1.00 27.31 161 LYS A C 1
ATOM 1294 O O . LYS A 1 161 ? 13.738 15.393 6.785 1.00 27.31 161 LYS A O 1
ATOM 1299 N N . PRO A 1 162 ? 13.753 16.912 5.095 1.00 27.88 162 PRO A N 1
ATOM 1300 C CA . PRO A 1 162 ? 15.099 17.365 5.396 1.00 27.88 162 PRO A CA 1
ATOM 1301 C C . PRO A 1 162 ? 15.091 17.848 6.848 1.00 27.88 162 PRO A C 1
ATOM 1303 O O . PRO A 1 162 ? 14.154 18.526 7.287 1.00 27.88 162 PRO A O 1
ATOM 1306 N N . LYS A 1 163 ? 16.067 17.385 7.630 1.00 30.97 163 LYS A N 1
ATOM 1307 C CA . LYS A 1 163 ? 16.328 17.999 8.926 1.00 30.97 163 LYS A CA 1
ATOM 1308 C C . LYS A 1 163 ? 16.791 19.416 8.597 1.00 30.97 163 LYS A C 1
ATOM 1310 O O . LYS A 1 163 ? 17.846 19.557 7.986 1.00 30.97 163 LYS A O 1
ATOM 1315 N N . ASN A 1 164 ? 15.952 20.402 8.904 1.00 34.03 164 ASN A N 1
ATOM 1316 C CA . ASN A 1 164 ? 16.402 21.786 9.018 1.00 34.03 164 ASN A CA 1
ATOM 1317 C C . ASN A 1 164 ? 17.427 21.881 10.146 1.00 34.03 164 ASN A C 1
ATOM 1319 O O . ASN A 1 164 ? 17.226 21.163 11.158 1.00 34.03 164 ASN A O 1
#

Radius of gyration: 18.38 Å; chains: 1; bounding box: 46×33×59 Å

Foldseek 3Di:
DDDPLPDPPDQWDADPVVRDIGGDCVCPPVLQVRLLSSQLNVQCCPVPVPVPPPPPDPPPDPVVVVVSSVSSNVRSLCVLPPPVLLVVLLCVPDVAAEEQDDPVPPPDDDDDDDSVRVLLVSQVNSCVSSVSPSHDSLSSSLSCVVVRSYHNDDRDDPDDDPDD

Sequence (164 aa):
MDGVYKDKDLLGGLHLDSKTIVINEQIAGQDGRMHFTAAHELGHLILHANENKKCKEIDNNPKDDKNIEMEADLFASFLLMPTSNVKKAFFKVRKSPLKMTDHRFFGLIKKKRSRKERAIFIANKIRKIGGFENVSKLAFLNRLIGMNLIKGISYQSYRNKPKN

pLDDT: mean 76.48, std 19.54, range [27.31, 97.81]